Protein AF-A0A8K0MYP4-F1 (afdb_monomer_lite)

Sequence (170 aa):
MDDVKKQYRKLSLLVHPDKCKHPQAKEAFAEEVRMKRTKQLKKDSASKIKAQVDEGKYEQRYEKSEEFQQQLKMKVHEILTQQEWRRRKMQMRISEEEGRLKKEEEETKEMWKRKREHEEQWEETRDQRVSSWRDFMKTGKKGKKGEIRPPKLKTEDPNRSYVQRPVKRG

InterPro domains:
  IPR001623 DnaJ domain [PF00226] (2-31)
  IPR001623 DnaJ domain [cd06257] (2-31)
  IPR036869 Chaperone J-domain superfamily [G3DSA:1.10.287.110] (1-45)
  IPR036869 Chaperone J-domain superfamily [SSF46565] (2-30)

Radius of gyration: 39.92 Å; chains: 1; bounding box: 86×54×97 Å

Structure (mmCIF, N/CA/C/O backbone):
data_AF-A0A8K0MYP4-F1
#
_entry.id   AF-A0A8K0MYP4-F1
#
loop_
_atom_site.grou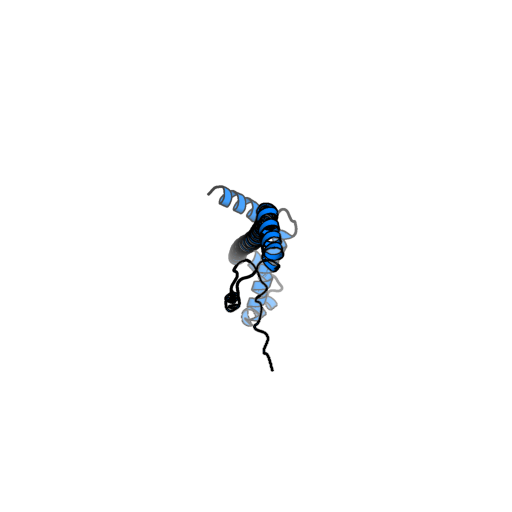p_PDB
_atom_site.id
_atom_site.type_symbol
_atom_site.label_atom_id
_atom_site.label_alt_id
_atom_site.label_comp_id
_atom_site.label_asym_id
_atom_site.label_entity_id
_atom_site.label_seq_id
_atom_site.pdbx_PDB_ins_code
_atom_site.Cartn_x
_atom_site.Cartn_y
_atom_site.Cartn_z
_atom_site.occupancy
_atom_site.B_iso_or_equiv
_atom_site.auth_seq_id
_atom_site.auth_comp_id
_atom_site.auth_asym_id
_atom_site.auth_atom_id
_atom_site.pdbx_PDB_model_num
ATOM 1 N N . MET A 1 1 ? 1.742 19.119 5.183 1.00 55.47 1 MET A N 1
ATOM 2 C CA . MET A 1 1 ? 0.890 18.866 6.374 1.00 55.47 1 MET A CA 1
ATOM 3 C C . MET A 1 1 ? -0.591 18.725 6.019 1.00 55.47 1 MET A C 1
ATOM 5 O O . MET A 1 1 ? -1.255 17.875 6.606 1.00 55.47 1 MET A O 1
ATOM 9 N N . ASP A 1 2 ? -1.122 19.494 5.063 1.00 78.88 2 ASP A N 1
ATOM 10 C CA . ASP A 1 2 ? -2.556 19.439 4.730 1.00 78.88 2 ASP A CA 1
ATOM 11 C C . ASP A 1 2 ? -3.006 18.156 4.027 1.00 78.88 2 ASP A C 1
ATOM 13 O O . ASP A 1 2 ? -4.102 17.671 4.305 1.00 78.88 2 ASP A O 1
ATOM 17 N N . ASP A 1 3 ? -2.157 17.530 3.212 1.00 78.75 3 ASP A N 1
ATOM 18 C CA . ASP A 1 3 ? -2.504 16.252 2.572 1.00 78.75 3 ASP A CA 1
ATOM 19 C C . ASP A 1 3 ? -2.640 15.109 3.579 1.00 78.75 3 ASP A C 1
ATOM 21 O O . ASP A 1 3 ? -3.547 14.285 3.465 1.00 78.75 3 ASP A O 1
ATOM 25 N N . VAL A 1 4 ? -1.815 15.115 4.631 1.00 76.88 4 VAL A N 1
ATOM 26 C CA . VAL A 1 4 ? -1.921 14.165 5.749 1.00 76.88 4 VAL A CA 1
ATOM 27 C C . VAL A 1 4 ? -3.258 14.351 6.469 1.00 76.88 4 VAL A C 1
ATOM 29 O O . VAL A 1 4 ? -3.964 13.378 6.731 1.00 76.88 4 VAL A O 1
ATOM 32 N N . LYS A 1 5 ? -3.666 15.602 6.723 1.00 79.56 5 LYS A N 1
ATOM 33 C CA . LYS A 1 5 ? -4.968 15.910 7.337 1.00 79.56 5 LYS A CA 1
ATOM 34 C C . LYS A 1 5 ? -6.139 15.501 6.435 1.00 79.56 5 LYS A C 1
ATOM 36 O O . LYS A 1 5 ? -7.120 14.953 6.937 1.00 79.56 5 LYS A O 1
ATOM 41 N N . LYS A 1 6 ? -6.057 15.730 5.118 1.00 85.44 6 LYS A N 1
ATOM 42 C CA . LYS A 1 6 ? -7.083 15.312 4.142 1.00 85.44 6 LYS A CA 1
ATOM 43 C C . LYS A 1 6 ? -7.212 13.790 4.072 1.00 85.44 6 LYS A C 1
ATOM 45 O O . LYS A 1 6 ? -8.329 13.275 4.118 1.00 85.44 6 LYS A O 1
ATOM 50 N N . GLN A 1 7 ? -6.093 13.066 4.013 1.00 76.81 7 GLN A N 1
ATOM 51 C CA . GLN A 1 7 ? -6.088 11.601 4.007 1.00 76.81 7 GLN A CA 1
ATOM 52 C C . GLN A 1 7 ? -6.637 11.031 5.316 1.00 76.81 7 GLN A C 1
ATOM 54 O O . GLN A 1 7 ? -7.516 10.173 5.279 1.00 76.81 7 GLN A O 1
ATOM 59 N N . TYR A 1 8 ? -6.219 11.575 6.462 1.00 79.38 8 TYR A N 1
ATOM 60 C CA . TYR A 1 8 ? -6.770 11.203 7.765 1.00 79.38 8 TYR A CA 1
ATOM 61 C C . TYR A 1 8 ? -8.287 11.431 7.837 1.00 79.38 8 TYR A C 1
ATOM 63 O O . TYR A 1 8 ? -9.028 10.559 8.293 1.00 79.38 8 TYR A O 1
ATOM 71 N N . ARG A 1 9 ? -8.791 12.568 7.331 1.00 82.50 9 ARG A N 1
ATOM 72 C CA . ARG A 1 9 ? -10.240 12.817 7.236 1.00 82.50 9 ARG A CA 1
ATOM 73 C C . ARG A 1 9 ? -10.934 11.770 6.365 1.00 82.50 9 ARG A C 1
ATOM 75 O O . ARG A 1 9 ? -11.913 11.187 6.810 1.00 82.50 9 ARG A O 1
ATOM 82 N N . LYS A 1 10 ? -10.413 11.478 5.171 1.00 82.12 10 LYS A N 1
ATOM 83 C CA . LYS A 1 10 ? -11.005 10.482 4.264 1.00 82.12 10 LYS A CA 1
ATOM 84 C C . LYS A 1 10 ? -11.049 9.085 4.890 1.00 82.12 10 LYS A C 1
ATOM 86 O O . LYS A 1 10 ? -12.073 8.418 4.809 1.00 82.12 10 LYS A O 1
ATOM 91 N N . LEU A 1 11 ? -9.965 8.658 5.535 1.00 74.19 11 LEU A N 1
ATOM 92 C CA . LEU A 1 11 ? -9.887 7.344 6.173 1.00 74.19 11 LEU A CA 1
ATOM 93 C C . LEU A 1 11 ? -10.751 7.265 7.426 1.00 74.19 11 LEU A C 1
ATOM 95 O O . LEU A 1 11 ? -11.488 6.302 7.590 1.00 74.19 11 LEU A O 1
ATOM 99 N N . SER A 1 12 ? -10.733 8.287 8.282 1.00 77.88 12 SER A N 1
ATOM 100 C CA . SER A 1 12 ? -11.594 8.308 9.469 1.00 77.88 12 SER A CA 1
ATOM 101 C C . SER A 1 12 ? -13.082 8.245 9.111 1.00 77.88 12 SER A C 1
ATOM 103 O O . SER A 1 12 ? -13.840 7.627 9.843 1.00 77.88 12 SER A O 1
ATOM 105 N N . LEU A 1 13 ? -13.510 8.777 7.962 1.00 80.31 13 LEU A N 1
ATOM 106 C CA . LEU A 1 13 ? -14.878 8.573 7.468 1.00 80.31 13 LEU A CA 1
ATOM 107 C C . LEU A 1 13 ? -15.186 7.119 7.081 1.00 80.31 13 LEU A C 1
ATOM 109 O O . LEU A 1 13 ? -16.349 6.753 7.051 1.00 80.31 13 LEU A O 1
ATOM 113 N N . LEU A 1 14 ? -14.190 6.294 6.761 1.00 72.56 14 LEU A N 1
ATOM 114 C CA . LEU A 1 14 ? -14.395 4.904 6.334 1.00 72.56 14 LEU A CA 1
ATOM 115 C C . LEU A 1 14 ? -14.289 3.903 7.489 1.00 72.56 14 LEU A C 1
ATOM 117 O O . LEU A 1 14 ? -14.981 2.891 7.476 1.00 72.56 14 LEU A O 1
ATOM 121 N N . VAL A 1 15 ? -13.442 4.175 8.484 1.00 69.25 15 VAL A N 1
ATOM 122 C CA . VAL A 1 15 ? -13.157 3.233 9.585 1.00 69.25 15 VAL A CA 1
ATOM 123 C C . VAL A 1 15 ? -13.520 3.748 10.976 1.00 69.25 15 VAL A C 1
ATOM 125 O O . VAL A 1 15 ? -13.332 3.033 11.951 1.00 69.25 15 VAL A O 1
ATOM 128 N N . HIS A 1 16 ? -14.056 4.962 11.122 1.00 76.69 16 HIS A N 1
ATOM 129 C CA . HIS A 1 16 ? -14.602 5.370 12.416 1.00 76.69 16 HIS A CA 1
ATOM 130 C C . HIS A 1 16 ? -16.039 4.844 12.568 1.00 76.69 16 HIS A C 1
ATOM 132 O O . HIS A 1 16 ? -16.866 5.131 11.699 1.00 76.69 16 HIS A O 1
ATOM 138 N N . PRO A 1 17 ? -16.383 4.161 13.675 1.00 74.50 17 PRO A N 1
ATOM 139 C CA . PRO A 1 17 ? -17.693 3.529 13.863 1.00 74.50 17 PRO A CA 1
ATOM 140 C C . PRO A 1 17 ? -18.862 4.521 13.797 1.00 74.50 17 PRO A C 1
ATOM 142 O O . PRO A 1 17 ? -19.952 4.153 13.389 1.00 74.50 17 PRO A O 1
ATOM 145 N N . ASP A 1 18 ? -18.621 5.780 14.167 1.00 76.56 18 ASP A N 1
ATOM 146 C CA . ASP A 1 18 ? -19.632 6.849 14.161 1.00 76.56 18 ASP A CA 1
ATOM 147 C C . ASP A 1 18 ? -19.690 7.662 12.852 1.00 76.56 18 ASP A C 1
ATOM 149 O O . ASP A 1 18 ? -20.669 8.340 12.574 1.00 76.56 18 ASP A O 1
ATOM 153 N N . LYS A 1 19 ? -18.628 7.629 12.033 1.00 75.00 19 LYS A N 1
ATOM 154 C CA . LYS A 1 19 ? -18.540 8.444 10.802 1.00 75.00 19 LYS A CA 1
ATOM 155 C C . LYS A 1 19 ? -18.668 7.619 9.525 1.00 75.00 19 LYS A C 1
ATOM 157 O O . LYS A 1 19 ? -18.848 8.187 8.447 1.00 75.00 19 LYS A O 1
ATOM 162 N N . CYS A 1 20 ? -18.559 6.298 9.644 1.00 78.50 20 CYS A N 1
ATOM 163 C CA . CYS A 1 20 ? -18.761 5.379 8.543 1.00 78.50 20 CYS A CA 1
ATOM 164 C C . CYS A 1 20 ? -20.242 5.296 8.186 1.00 78.50 20 CYS A C 1
ATOM 166 O O . CYS A 1 20 ? -21.083 4.993 9.024 1.00 78.50 20 CYS A O 1
ATOM 168 N N . LYS A 1 21 ? -20.549 5.560 6.913 1.00 75.94 21 LYS A N 1
ATOM 169 C CA . LYS A 1 21 ? -21.918 5.528 6.375 1.00 75.94 21 LYS A CA 1
ATOM 170 C C . LYS A 1 21 ? -22.488 4.111 6.273 1.00 75.94 21 LYS A C 1
ATOM 172 O O . LYS A 1 21 ? -23.678 3.957 6.025 1.00 75.94 21 LYS A O 1
ATOM 177 N N . HIS A 1 22 ? -21.645 3.085 6.398 1.00 76.69 22 HIS A N 1
ATOM 178 C CA . HIS A 1 22 ? -22.083 1.705 6.272 1.00 76.69 22 HIS A CA 1
ATOM 179 C C . HIS A 1 22 ? -22.842 1.276 7.539 1.00 76.69 22 HIS A C 1
ATOM 181 O O . HIS A 1 22 ? -22.270 1.356 8.629 1.00 76.69 22 HIS A O 1
ATOM 187 N N . PRO A 1 23 ? -24.084 0.770 7.426 1.00 77.88 23 PRO A N 1
ATOM 188 C CA . PRO A 1 23 ? -24.933 0.477 8.585 1.00 77.88 23 PRO A CA 1
ATOM 189 C C . PRO A 1 23 ? -24.309 -0.554 9.538 1.00 77.88 23 PRO A C 1
ATOM 191 O O . PRO A 1 23 ? -24.484 -0.466 10.747 1.00 77.88 23 PRO A O 1
ATOM 194 N N . GLN A 1 24 ? -23.517 -1.492 9.009 1.00 79.69 24 GLN A N 1
ATOM 195 C CA . GLN A 1 24 ? -22.850 -2.527 9.810 1.00 79.69 24 GLN A CA 1
ATOM 196 C C . GLN A 1 24 ? -21.482 -2.108 10.368 1.00 79.69 24 GLN A C 1
ATOM 198 O O . GLN A 1 24 ? -20.867 -2.886 11.087 1.00 79.69 24 GLN A O 1
ATOM 203 N N . ALA A 1 25 ? -20.963 -0.916 10.046 1.00 76.50 25 ALA A N 1
ATOM 204 C CA . ALA A 1 25 ? -19.612 -0.541 10.472 1.00 76.50 25 ALA A CA 1
ATOM 205 C C . ALA A 1 25 ? -19.504 -0.477 11.997 1.00 76.50 25 ALA A C 1
ATOM 207 O O . ALA A 1 25 ? -18.614 -1.088 12.582 1.00 76.50 25 ALA A O 1
ATOM 208 N N . LYS A 1 26 ? -20.442 0.217 12.648 1.00 77.25 26 LYS A N 1
ATOM 209 C CA . LYS A 1 26 ? -20.476 0.343 14.108 1.00 77.25 26 LYS A CA 1
ATOM 210 C C . LYS A 1 26 ? -20.537 -1.022 14.801 1.00 77.25 26 LYS A C 1
ATOM 212 O O . LYS A 1 26 ? -19.796 -1.240 15.757 1.00 77.25 26 LYS A O 1
ATOM 217 N N . GLU A 1 27 ? -21.357 -1.929 14.273 1.00 81.75 27 GLU A N 1
ATOM 218 C CA . GLU A 1 27 ? -21.508 -3.286 14.802 1.00 81.75 27 GLU A CA 1
ATOM 219 C C . GLU A 1 27 ? -20.235 -4.116 14.607 1.00 81.75 27 GLU A C 1
ATOM 221 O O . GLU A 1 27 ? -19.768 -4.735 15.553 1.00 81.75 27 GLU A O 1
ATOM 226 N N . ALA A 1 28 ? -19.601 -4.048 13.433 1.00 81.00 28 ALA A N 1
ATOM 227 C CA . ALA A 1 28 ? -18.372 -4.788 13.146 1.00 81.00 28 ALA A CA 1
ATOM 228 C C . ALA A 1 28 ? -17.212 -4.392 14.081 1.00 81.00 28 ALA A C 1
ATOM 230 O O . ALA A 1 28 ? -16.490 -5.252 14.588 1.00 81.00 28 ALA A O 1
ATOM 231 N N . PHE A 1 29 ? -17.044 -3.093 14.366 1.00 80.62 29 PHE A N 1
ATOM 232 C CA . PHE A 1 29 ? -16.029 -2.642 15.326 1.00 80.62 29 PHE A CA 1
ATOM 233 C C . PHE A 1 29 ? -16.355 -3.081 16.760 1.00 80.62 29 PHE A C 1
ATOM 235 O O . PHE A 1 29 ? -15.446 -3.462 17.501 1.00 80.62 29 PHE A O 1
ATOM 242 N N . ALA A 1 30 ? -17.631 -3.049 17.156 1.00 81.88 30 ALA A N 1
ATOM 243 C CA . ALA A 1 30 ? -18.066 -3.531 18.464 1.00 81.88 30 ALA A CA 1
ATOM 244 C C . ALA A 1 30 ? -17.842 -5.045 18.610 1.00 81.88 30 ALA A C 1
ATOM 246 O O . ALA A 1 30 ? -17.305 -5.499 19.622 1.00 81.88 30 ALA A O 1
ATOM 247 N N . GLU A 1 31 ? -18.178 -5.820 17.581 1.00 84.12 31 GLU A N 1
ATOM 248 C CA . GLU A 1 31 ? -18.021 -7.270 17.547 1.00 84.12 31 GLU A CA 1
ATOM 249 C C . GLU A 1 31 ? -16.557 -7.694 17.670 1.00 84.12 31 GLU A C 1
ATOM 251 O O . GLU A 1 31 ? -16.246 -8.633 18.401 1.00 84.12 31 GLU A O 1
ATOM 256 N N . GLU A 1 32 ? -15.622 -6.968 17.057 1.00 83.12 32 GLU A N 1
ATOM 257 C CA . GLU A 1 32 ? -14.209 -7.306 17.203 1.00 83.12 32 GLU A CA 1
ATOM 258 C C . GLU A 1 32 ? -13.674 -7.041 18.622 1.00 83.12 32 GLU A C 1
ATOM 260 O O . GLU A 1 32 ? -12.891 -7.839 19.153 1.00 83.12 32 GLU A O 1
ATOM 265 N N . VAL A 1 33 ? -14.142 -5.978 19.287 1.00 84.69 33 VAL A N 1
ATOM 266 C CA . VAL A 1 33 ? -13.832 -5.735 20.707 1.00 84.69 33 VAL A CA 1
ATOM 267 C C . VAL A 1 33 ? -14.453 -6.828 21.589 1.00 84.69 33 VAL A C 1
ATOM 269 O O . VAL A 1 33 ? -13.762 -7.371 22.458 1.00 84.69 33 VAL A O 1
ATOM 272 N N . ARG A 1 34 ? -15.702 -7.240 21.320 1.00 82.94 34 ARG A N 1
ATOM 273 C CA . ARG A 1 34 ? -16.353 -8.381 21.998 1.00 82.94 34 ARG A CA 1
ATOM 274 C C . ARG A 1 34 ? -15.576 -9.683 21.790 1.00 82.94 34 ARG A C 1
ATOM 276 O O . ARG A 1 34 ? -15.327 -10.418 22.745 1.00 82.94 34 ARG A O 1
ATOM 283 N N . MET A 1 35 ? -15.126 -9.977 20.570 1.00 84.12 35 MET A N 1
ATOM 284 C CA . MET A 1 35 ? -14.321 -11.166 20.267 1.00 84.12 35 MET A CA 1
ATOM 285 C C . MET A 1 35 ? -12.990 -11.172 21.025 1.00 84.12 35 MET A C 1
ATOM 287 O O . MET A 1 35 ? -12.550 -12.213 21.519 1.00 84.12 35 MET A O 1
ATOM 291 N N . LYS A 1 36 ? -12.336 -10.014 21.151 1.00 84.50 36 LYS A N 1
ATOM 292 C CA . LYS A 1 36 ? -11.105 -9.888 21.940 1.00 84.50 36 LYS A CA 1
ATOM 293 C C . LYS A 1 36 ? -11.373 -10.157 23.423 1.00 84.50 36 LYS A C 1
ATOM 295 O O . LYS A 1 36 ? -10.644 -10.934 24.040 1.00 84.50 36 LYS A O 1
ATOM 300 N N . ARG A 1 37 ? -12.452 -9.594 23.972 1.00 79.81 37 ARG A N 1
ATOM 301 C CA . ARG A 1 37 ? -12.850 -9.809 25.368 1.00 79.81 37 ARG A CA 1
ATOM 302 C C . ARG A 1 37 ? -13.249 -11.247 25.655 1.00 79.81 37 ARG A C 1
ATOM 304 O O . ARG A 1 37 ? -12.763 -11.819 26.619 1.00 79.81 37 ARG A O 1
ATOM 311 N N . THR A 1 38 ? -14.061 -11.873 24.811 1.00 80.75 38 THR A N 1
ATOM 312 C CA . THR A 1 38 ? -14.437 -13.287 24.981 1.00 80.75 38 THR A CA 1
ATOM 313 C C . THR A 1 38 ? -13.213 -14.203 24.943 1.00 80.75 38 THR A C 1
ATOM 315 O O . THR A 1 38 ? -13.121 -15.129 25.746 1.00 80.75 38 THR A O 1
ATOM 318 N N . LYS A 1 39 ? -12.218 -13.927 24.086 1.00 84.31 39 LYS A N 1
ATOM 319 C CA . LYS A 1 39 ? -10.921 -14.629 24.114 1.00 84.31 39 LYS A CA 1
ATOM 320 C C . LYS A 1 39 ? -10.159 -14.408 25.424 1.00 84.31 39 LYS A C 1
ATOM 322 O O . LYS A 1 39 ? -9.511 -15.339 25.895 1.00 84.31 39 LYS A O 1
ATOM 327 N N . GLN A 1 40 ? -10.233 -13.213 26.006 1.00 79.94 40 GLN A N 1
ATOM 328 C CA . GLN A 1 40 ? -9.625 -12.899 27.300 1.00 79.94 40 GLN A CA 1
ATOM 329 C C . GLN A 1 40 ? -10.329 -13.642 28.446 1.00 79.94 40 GLN A C 1
ATOM 331 O O . GLN A 1 40 ? -9.675 -14.308 29.239 1.00 79.94 40 GLN A O 1
ATOM 336 N N . LEU A 1 41 ? -11.662 -13.610 28.474 1.00 75.62 41 LEU A N 1
ATOM 337 C CA . LEU A 1 41 ? -12.501 -14.274 29.474 1.00 75.62 41 LEU A CA 1
ATOM 338 C C . LEU A 1 41 ? -12.399 -15.803 29.404 1.00 75.62 41 LEU A C 1
ATOM 340 O O . LEU A 1 41 ? -12.470 -16.469 30.428 1.00 75.62 41 LEU A O 1
ATOM 344 N N . LYS A 1 42 ? -12.159 -16.384 28.220 1.00 72.88 42 LYS A N 1
ATOM 345 C CA . LYS A 1 42 ? -11.857 -17.823 28.089 1.00 72.88 42 LYS A CA 1
ATOM 346 C C . LYS A 1 42 ? -10.596 -18.244 28.851 1.00 72.88 42 LYS A C 1
ATOM 348 O O . LYS A 1 42 ? -10.470 -19.423 29.161 1.00 72.88 42 LYS A O 1
ATOM 353 N N . LYS A 1 43 ? -9.674 -17.314 29.124 1.00 72.75 43 LYS A N 1
ATOM 354 C CA . LYS A 1 43 ? -8.444 -17.578 29.884 1.00 72.75 43 LYS A CA 1
ATOM 355 C C . LYS A 1 43 ? -8.619 -17.395 31.392 1.00 72.75 43 LYS A C 1
ATOM 357 O O . LYS A 1 43 ? -7.771 -17.871 32.135 1.00 72.75 43 LYS A O 1
ATOM 362 N N . ASP A 1 44 ? -9.688 -16.731 31.834 1.00 77.19 44 ASP A N 1
ATOM 363 C CA . ASP A 1 44 ? -9.948 -16.447 33.244 1.00 77.19 44 ASP A CA 1
ATOM 364 C C . ASP A 1 44 ? -11.250 -17.111 33.719 1.00 77.19 44 ASP A C 1
ATOM 366 O O . ASP A 1 44 ? -12.365 -16.664 33.431 1.00 77.19 44 ASP A O 1
ATOM 370 N N . SER A 1 45 ? -11.094 -18.194 34.480 1.00 74.50 45 SER A N 1
ATOM 371 C CA . SER A 1 45 ? -12.196 -18.992 35.021 1.00 74.50 45 SER A CA 1
ATOM 372 C C . SER A 1 45 ? -13.121 -18.184 35.938 1.00 74.50 45 SER A C 1
ATOM 374 O O . SER A 1 45 ? -14.331 -18.408 35.920 1.00 74.50 45 SER A O 1
ATOM 376 N N . ALA A 1 46 ? -12.593 -17.219 36.701 1.00 72.62 46 ALA A N 1
ATOM 377 C CA . ALA A 1 46 ? -13.386 -16.421 37.638 1.00 72.62 46 ALA A CA 1
ATOM 378 C C . ALA A 1 46 ? -14.323 -15.456 36.901 1.00 72.62 46 ALA A C 1
ATOM 380 O O . ALA A 1 46 ? -15.517 -15.372 37.202 1.00 72.62 46 ALA A O 1
ATOM 381 N N . SER A 1 47 ? -13.808 -14.777 35.876 1.00 70.38 47 SER A N 1
ATOM 382 C CA . SER A 1 47 ? -14.619 -13.882 35.052 1.00 70.38 47 SER A CA 1
ATOM 383 C C . SER A 1 47 ? -15.638 -14.638 34.191 1.00 70.38 47 SER A C 1
ATOM 385 O O . SER A 1 47 ? -16.735 -14.129 33.957 1.00 70.38 47 SER A O 1
ATOM 387 N N . LYS A 1 48 ? -15.338 -15.880 33.785 1.00 69.81 48 LYS A N 1
ATOM 388 C CA . LYS A 1 48 ? -16.298 -16.761 33.099 1.00 69.81 48 LYS A CA 1
ATOM 389 C C . LYS A 1 48 ? -17.489 -17.136 33.990 1.00 69.81 48 LYS A C 1
ATOM 391 O O . LYS A 1 48 ? -18.628 -17.063 33.533 1.00 69.81 48 LYS A O 1
ATOM 396 N N . ILE A 1 49 ? -17.240 -17.479 35.256 1.00 70.50 49 ILE A N 1
ATOM 397 C CA . ILE A 1 49 ? -18.301 -17.775 36.234 1.00 70.50 49 ILE A CA 1
ATOM 398 C C . ILE A 1 49 ? -19.157 -16.527 36.478 1.00 70.50 49 ILE A C 1
ATOM 400 O O . ILE A 1 49 ? -20.381 -16.603 36.437 1.00 70.50 49 ILE A O 1
ATOM 404 N N . LYS A 1 50 ? -18.530 -15.356 36.639 1.00 69.25 50 LYS A N 1
ATOM 405 C CA . LYS A 1 50 ? -19.242 -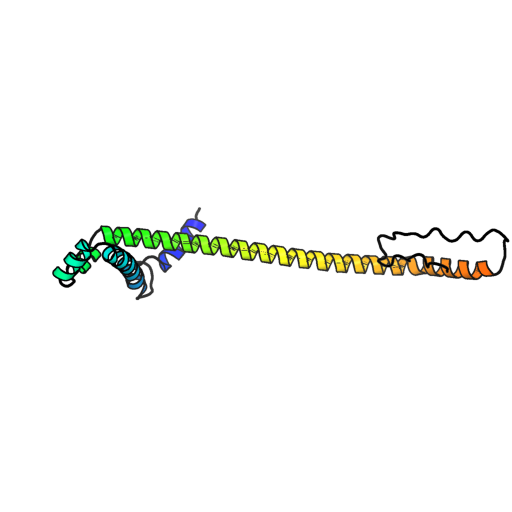14.084 36.843 1.00 69.25 50 LYS A CA 1
ATOM 406 C C . LYS A 1 50 ? -20.147 -13.723 35.659 1.00 69.25 50 LYS A C 1
ATOM 408 O O . LYS A 1 50 ? -21.270 -13.281 35.866 1.00 69.25 50 LYS A O 1
ATOM 413 N N . ALA A 1 51 ? -19.690 -13.974 34.432 1.00 70.00 51 ALA A N 1
ATOM 414 C CA . ALA A 1 51 ? -20.489 -13.773 33.226 1.00 70.00 51 ALA A CA 1
ATOM 415 C C . ALA A 1 51 ? -21.668 -14.763 33.109 1.00 70.00 51 ALA A C 1
ATOM 417 O O . ALA A 1 51 ? -22.733 -14.369 32.638 1.00 70.00 51 ALA A O 1
ATOM 418 N N . GLN A 1 52 ? -21.504 -16.019 33.553 1.00 70.62 52 GLN A N 1
ATOM 419 C CA . GLN A 1 52 ? -22.590 -17.012 33.593 1.00 70.62 52 GLN A CA 1
ATOM 420 C C . GLN A 1 52 ? -23.664 -16.678 34.633 1.00 70.62 52 GLN A C 1
ATOM 422 O O . GLN A 1 52 ? -24.838 -16.918 34.379 1.00 70.62 52 GLN A O 1
ATOM 427 N N . VAL A 1 53 ? -23.270 -16.130 35.785 1.00 71.19 53 VAL A N 1
ATOM 428 C CA . VAL A 1 53 ? -24.192 -15.798 36.886 1.00 71.19 53 VAL A CA 1
ATOM 429 C C . VAL A 1 53 ? -25.068 -14.584 36.562 1.00 71.19 53 VAL A C 1
ATOM 431 O O . VAL A 1 53 ? -26.204 -14.513 37.010 1.00 71.19 53 VAL A O 1
ATOM 434 N N . ASP A 1 54 ? -24.568 -13.635 35.772 1.00 69.62 54 ASP A N 1
ATOM 435 C CA . ASP A 1 54 ? -25.257 -12.361 35.518 1.00 69.62 54 ASP A CA 1
ATOM 436 C C . ASP A 1 54 ? -26.203 -12.390 34.291 1.00 69.62 54 ASP A C 1
ATOM 438 O O . ASP A 1 54 ? -26.627 -11.331 33.824 1.00 69.62 54 ASP A O 1
ATOM 442 N N . GLU A 1 55 ? -26.501 -13.570 33.724 1.00 65.31 55 GLU A N 1
ATOM 443 C CA . GLU A 1 55 ? -27.452 -13.794 32.609 1.00 65.31 55 GLU A CA 1
ATOM 444 C C . GLU A 1 55 ? -27.361 -12.754 31.462 1.00 65.31 55 GLU A C 1
ATOM 446 O O . GLU A 1 55 ? -28.359 -12.242 30.956 1.00 65.31 55 GLU A O 1
ATOM 451 N N . GLY A 1 56 ? -26.144 -12.374 31.057 1.00 65.94 56 GLY A N 1
ATOM 452 C CA . GLY A 1 56 ? -25.919 -11.410 29.967 1.00 65.94 56 GLY A CA 1
ATOM 453 C C . GLY A 1 56 ? -26.004 -9.923 30.352 1.00 65.94 56 GLY A C 1
ATOM 454 O O . GLY A 1 56 ? -25.607 -9.066 29.557 1.00 65.94 56 GLY A O 1
ATOM 455 N N . LYS A 1 57 ? -26.404 -9.580 31.586 1.00 70.38 57 LYS A N 1
ATOM 456 C CA . LYS A 1 57 ? -26.349 -8.196 32.107 1.00 70.38 57 LYS A CA 1
ATOM 457 C C . LYS A 1 57 ? -24.909 -7.698 32.254 1.00 70.38 57 LYS A C 1
ATOM 459 O O . LYS A 1 57 ? -24.651 -6.508 32.069 1.00 70.38 57 LYS A O 1
ATOM 464 N N . TYR A 1 58 ? -23.971 -8.603 32.533 1.00 71.25 58 TYR A N 1
ATOM 465 C CA . TYR A 1 58 ? -22.541 -8.300 32.641 1.00 71.25 58 TYR A CA 1
ATOM 466 C C . TYR A 1 58 ? -21.953 -7.740 31.335 1.00 71.25 58 TYR A C 1
ATOM 468 O O . TYR A 1 58 ? -21.159 -6.796 31.357 1.00 71.25 58 TYR A O 1
ATOM 476 N N . GLU A 1 59 ? -22.382 -8.267 30.186 1.00 72.50 59 GLU A N 1
ATOM 477 C CA . GLU A 1 59 ? -21.887 -7.834 28.876 1.00 72.50 59 GLU A CA 1
ATOM 478 C C . GLU A 1 59 ? -22.468 -6.468 28.485 1.00 72.50 59 GLU A C 1
ATOM 480 O O . GLU A 1 59 ? -21.726 -5.567 28.100 1.00 72.50 59 GLU A O 1
ATOM 485 N N . GLN A 1 60 ? -23.770 -6.252 28.713 1.00 77.31 60 GLN A N 1
ATOM 486 C CA . GLN A 1 60 ? -24.410 -4.952 28.468 1.00 77.31 60 GLN A CA 1
ATOM 487 C C . GLN A 1 60 ? -23.824 -3.825 29.333 1.00 77.31 60 GLN A C 1
ATOM 489 O O . GLN A 1 60 ? -23.714 -2.684 28.879 1.00 77.31 60 GLN A O 1
ATOM 494 N N . ARG A 1 61 ? -23.441 -4.121 30.585 1.00 80.69 61 ARG A N 1
ATOM 495 C CA . ARG A 1 61 ? -22.754 -3.153 31.459 1.00 80.69 61 ARG A CA 1
ATOM 496 C C . ARG A 1 61 ? -21.373 -2.794 30.924 1.00 80.69 61 ARG A C 1
ATOM 498 O O . ARG A 1 61 ? -20.979 -1.634 30.998 1.00 80.69 61 ARG A O 1
ATOM 505 N N . TYR A 1 62 ? -20.658 -3.763 30.365 1.00 80.19 62 TYR A N 1
ATOM 506 C CA . TYR A 1 62 ? -19.346 -3.518 29.784 1.00 80.19 62 TYR A CA 1
ATOM 507 C C . TYR A 1 62 ? -19.411 -2.697 28.501 1.00 80.19 62 TYR A C 1
ATOM 509 O O . TYR A 1 62 ? -18.626 -1.772 28.352 1.00 80.19 62 TYR A O 1
ATOM 517 N N . GLU A 1 63 ? -20.367 -2.947 27.609 1.00 80.31 63 GLU A N 1
ATOM 518 C CA . GLU A 1 63 ? -20.516 -2.140 26.387 1.00 80.31 63 GLU A CA 1
ATOM 519 C 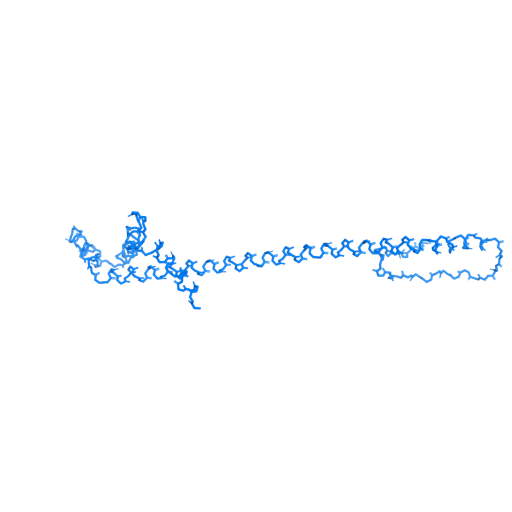C . GLU A 1 63 ? -20.780 -0.655 26.676 1.00 80.31 63 GLU A C 1
ATOM 521 O O . GLU A 1 63 ? -20.381 0.222 25.910 1.00 80.31 63 GLU A O 1
ATOM 526 N N . LYS A 1 64 ? -21.423 -0.364 27.812 1.00 84.12 64 LYS A N 1
ATOM 527 C CA . LYS A 1 64 ? -21.649 1.003 28.299 1.00 84.12 64 LYS A CA 1
ATOM 528 C C . LYS A 1 64 ? -20.469 1.564 29.098 1.00 84.12 64 LYS A C 1
ATOM 530 O O . LYS A 1 64 ? -20.464 2.756 29.391 1.00 84.12 64 LYS A O 1
ATOM 535 N N . SER A 1 65 ? -19.498 0.730 29.467 1.00 88.56 65 SER A N 1
ATOM 536 C CA . SER A 1 65 ? -18.334 1.145 30.249 1.00 88.56 65 SER A CA 1
ATOM 537 C C . SER A 1 65 ? -17.378 2.010 29.426 1.00 88.56 65 SER A C 1
ATOM 539 O O . SER A 1 65 ? -17.243 1.849 28.209 1.00 88.56 65 SER A O 1
ATOM 541 N N . GLU A 1 66 ? -16.655 2.901 30.105 1.00 88.56 66 GLU A N 1
ATOM 542 C CA . GLU A 1 66 ? -15.592 3.678 29.463 1.00 88.56 66 GLU A CA 1
ATOM 543 C C . GLU A 1 66 ? -14.473 2.788 28.916 1.00 88.56 66 GLU A C 1
ATOM 545 O O . GLU A 1 66 ? -13.883 3.106 27.885 1.00 88.56 66 GLU A O 1
ATOM 550 N N . GLU A 1 67 ? -14.213 1.646 29.555 1.00 86.00 67 GLU A N 1
ATOM 551 C CA . GLU A 1 67 ? -13.185 0.701 29.124 1.00 86.00 67 GLU A CA 1
ATOM 552 C C . GLU A 1 67 ? -13.471 0.170 27.712 1.00 86.00 67 GLU A C 1
ATOM 554 O O . GLU A 1 67 ? -12.582 0.150 26.856 1.00 86.00 67 GLU A O 1
ATOM 559 N N . PHE A 1 68 ? -14.726 -0.186 27.427 1.00 87.06 68 PHE A N 1
ATOM 560 C CA . PHE A 1 68 ? -15.136 -0.613 26.090 1.00 87.06 68 PHE A CA 1
ATOM 561 C C . PHE A 1 68 ? -14.953 0.503 25.059 1.00 87.06 68 PHE A C 1
ATOM 563 O O . PHE A 1 68 ? -14.393 0.271 23.986 1.00 87.06 68 PHE A O 1
ATOM 570 N N . GLN A 1 69 ? -15.351 1.734 25.391 1.00 85.25 69 GLN A N 1
ATOM 571 C CA . GLN A 1 69 ? -15.172 2.879 24.495 1.00 85.25 69 GLN A CA 1
ATOM 572 C C . GLN A 1 69 ? -13.690 3.180 24.225 1.00 85.25 69 GLN A C 1
ATOM 574 O O . GLN A 1 69 ? -13.324 3.528 23.099 1.00 85.25 69 GLN A O 1
ATOM 579 N N . GLN A 1 70 ? -12.823 3.036 25.230 1.00 87.81 70 GLN A N 1
ATOM 580 C CA . GLN A 1 70 ? -11.377 3.196 25.076 1.00 87.81 70 GLN A CA 1
ATOM 581 C C . GLN A 1 70 ? -10.785 2.093 24.189 1.00 87.81 70 GLN A C 1
ATOM 583 O O . GLN A 1 70 ? -10.055 2.405 23.247 1.00 87.81 70 GLN A O 1
ATOM 588 N N . GLN A 1 71 ? -11.142 0.823 24.416 1.00 86.62 71 GLN A N 1
ATOM 589 C CA . GLN A 1 71 ? -10.713 -0.293 23.559 1.00 86.62 71 GLN A CA 1
ATOM 590 C C . GLN A 1 71 ? -11.180 -0.100 22.112 1.00 86.62 71 GLN A C 1
ATOM 592 O O . GLN A 1 71 ? -10.408 -0.336 21.182 1.00 86.62 71 GLN A O 1
ATOM 597 N N . LEU A 1 72 ? -12.405 0.393 21.914 1.00 85.12 72 LEU A N 1
ATOM 598 C CA . LEU A 1 72 ? -12.948 0.706 20.596 1.00 85.12 72 LEU A CA 1
ATOM 599 C C . LEU A 1 72 ? -12.128 1.801 19.896 1.00 85.12 72 LEU A C 1
ATOM 601 O O . LEU A 1 72 ? -11.707 1.618 18.755 1.00 85.12 72 LEU A O 1
ATOM 605 N N . LYS A 1 73 ? -11.827 2.912 20.586 1.00 86.69 73 LYS A N 1
ATOM 606 C CA . LYS A 1 73 ? -10.976 3.996 20.053 1.00 86.69 73 LYS A CA 1
ATOM 607 C C . LYS A 1 73 ? -9.577 3.497 19.687 1.00 86.69 73 LYS A C 1
ATOM 609 O O . LYS A 1 73 ? -9.083 3.802 18.601 1.00 86.69 73 LYS A O 1
ATOM 614 N N . MET A 1 74 ? -8.960 2.702 20.562 1.00 86.88 74 MET A N 1
ATOM 615 C CA . MET A 1 74 ? -7.641 2.111 20.322 1.00 86.88 74 MET A CA 1
ATOM 616 C C . MET A 1 74 ? -7.650 1.182 19.109 1.00 86.88 74 MET A C 1
ATOM 618 O O . MET A 1 74 ? -6.757 1.260 18.269 1.00 86.88 74 MET A O 1
ATOM 622 N N . LYS A 1 75 ? -8.686 0.351 18.968 1.00 84.88 75 LYS A N 1
ATOM 623 C CA . LYS A 1 75 ? -8.823 -0.572 17.839 1.00 84.88 75 LYS A CA 1
ATOM 624 C C . LYS A 1 75 ? -9.016 0.160 16.512 1.00 84.88 75 LYS A C 1
ATOM 626 O O . LYS A 1 75 ? -8.397 -0.201 15.514 1.00 84.88 75 LYS A O 1
ATOM 631 N N . VAL A 1 76 ? -9.812 1.228 16.501 1.00 84.69 76 VAL A N 1
ATOM 632 C CA . VAL A 1 76 ? -9.966 2.100 15.324 1.00 84.69 76 VAL A CA 1
ATOM 633 C C . VAL A 1 76 ? -8.625 2.732 14.939 1.00 84.69 76 VAL A C 1
ATOM 635 O O . VAL A 1 76 ? -8.260 2.735 13.762 1.00 84.69 76 VAL A O 1
ATOM 638 N N . HIS A 1 77 ? -7.861 3.229 15.917 1.00 83.75 77 HIS A N 1
ATOM 639 C CA . HIS A 1 77 ? -6.529 3.789 15.678 1.00 83.75 77 HIS A CA 1
ATOM 640 C C . HIS A 1 77 ? -5.535 2.747 15.135 1.00 83.75 77 HIS A C 1
ATOM 642 O O . HIS A 1 77 ? -4.785 3.033 14.197 1.00 83.75 77 HIS A O 1
ATOM 648 N N . GLU A 1 78 ? -5.554 1.531 15.680 1.00 86.62 78 GLU A N 1
ATOM 649 C CA . GLU A 1 78 ? -4.738 0.408 15.213 1.00 86.62 78 GLU A CA 1
ATOM 650 C C . GLU A 1 78 ? -5.047 0.076 13.747 1.00 86.62 78 GLU A C 1
ATOM 652 O O . GLU A 1 78 ? -4.136 0.005 12.923 1.00 86.62 78 GLU A O 1
ATOM 657 N N . ILE A 1 79 ? -6.331 -0.061 13.402 1.00 83.75 79 ILE A N 1
ATOM 658 C CA . ILE A 1 79 ? -6.772 -0.381 12.039 1.00 83.75 79 ILE A CA 1
ATOM 659 C C . ILE A 1 79 ? -6.364 0.722 11.060 1.00 83.75 79 ILE A C 1
ATOM 661 O O . ILE A 1 79 ? -5.855 0.421 9.981 1.00 83.75 79 ILE A O 1
ATOM 665 N N . LEU A 1 80 ? -6.525 1.993 11.438 1.00 80.81 80 LEU A N 1
ATOM 666 C CA . LEU A 1 80 ? -6.075 3.131 10.631 1.00 80.81 80 LEU A CA 1
ATOM 667 C C . LEU A 1 80 ? -4.572 3.071 10.347 1.00 80.81 80 LEU A C 1
ATOM 669 O O . LEU A 1 80 ? -4.147 3.218 9.201 1.00 80.81 80 LEU A O 1
ATOM 673 N N . THR A 1 81 ? -3.775 2.817 11.383 1.00 85.19 81 THR A N 1
ATOM 674 C CA . THR A 1 81 ? -2.316 2.731 11.270 1.00 85.19 81 THR A CA 1
ATOM 675 C C . THR A 1 81 ? -1.893 1.546 10.402 1.00 85.19 81 THR A C 1
ATOM 677 O O . THR A 1 81 ? -1.043 1.693 9.523 1.00 85.19 81 THR A O 1
ATOM 680 N N . GLN A 1 82 ? -2.518 0.379 10.587 1.00 83.88 82 GLN A N 1
ATOM 681 C CA . GLN A 1 82 ? -2.240 -0.813 9.785 1.00 83.88 82 GLN A CA 1
ATOM 682 C C . GLN A 1 82 ? -2.609 -0.623 8.311 1.00 83.88 82 GLN A C 1
ATOM 684 O O . GLN A 1 82 ? -1.840 -1.025 7.437 1.00 83.88 82 GLN A O 1
ATOM 689 N N . GLN A 1 83 ? -3.757 -0.006 8.020 1.00 80.81 83 GLN A N 1
A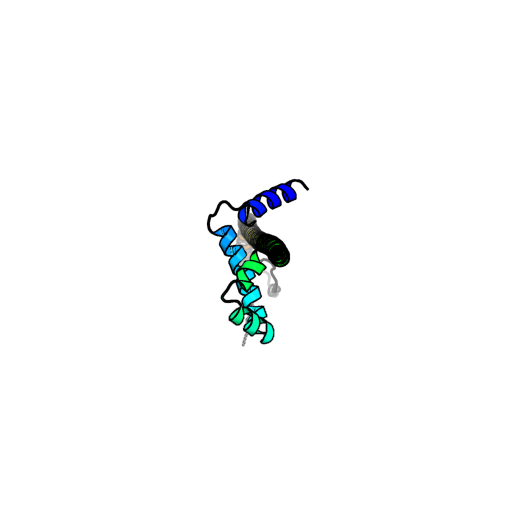TOM 690 C CA . GLN A 1 83 ? -4.181 0.283 6.648 1.00 80.81 83 GLN A CA 1
ATOM 691 C C . GLN A 1 83 ? -3.206 1.236 5.951 1.00 80.81 83 GLN A C 1
ATOM 693 O O . GLN A 1 83 ? -2.774 0.964 4.831 1.00 80.81 83 GLN A O 1
ATOM 698 N N . GLU A 1 84 ? -2.788 2.309 6.627 1.00 84.50 84 GLU A N 1
ATOM 699 C CA . GLU A 1 84 ? -1.802 3.244 6.075 1.00 84.50 84 GLU A CA 1
ATOM 700 C C . GLU A 1 84 ? -0.436 2.587 5.860 1.00 84.50 84 GLU A C 1
ATOM 702 O O . GLU A 1 84 ? 0.188 2.780 4.815 1.00 84.50 84 GLU A O 1
ATOM 707 N N . TRP A 1 85 ? 0.014 1.745 6.793 1.00 84.62 85 TRP A N 1
ATOM 708 C CA . TRP A 1 85 ? 1.250 0.985 6.618 1.00 84.62 85 TRP A CA 1
ATOM 709 C C . TRP A 1 85 ? 1.180 0.039 5.411 1.00 84.62 85 TRP A C 1
ATOM 711 O O . TRP A 1 85 ? 2.100 0.018 4.590 1.00 84.62 85 TRP A O 1
ATOM 721 N N . ARG A 1 86 ? 0.073 -0.700 5.249 1.00 86.50 86 ARG A N 1
ATOM 722 C CA . ARG A 1 86 ? -0.148 -1.588 4.093 1.00 86.50 86 ARG A CA 1
ATOM 723 C C . ARG A 1 86 ? -0.158 -0.814 2.783 1.00 86.50 86 ARG A C 1
ATOM 725 O O . ARG A 1 86 ? 0.497 -1.234 1.834 1.00 86.50 86 ARG A O 1
ATOM 732 N N . ARG A 1 87 ? -0.850 0.326 2.742 1.00 87.75 87 ARG A N 1
ATOM 733 C CA . ARG A 1 87 ? -0.898 1.203 1.571 1.00 87.75 87 ARG A CA 1
ATOM 734 C C . ARG A 1 87 ? 0.496 1.688 1.182 1.00 87.75 87 ARG A C 1
ATOM 736 O O . ARG A 1 87 ? 0.871 1.538 0.025 1.00 87.75 87 ARG A O 1
ATOM 743 N N . ARG A 1 88 ? 1.283 2.200 2.136 1.00 85.44 88 ARG A N 1
ATOM 744 C CA . ARG A 1 88 ? 2.664 2.646 1.879 1.00 85.44 88 ARG A CA 1
ATOM 745 C C . ARG A 1 88 ? 3.543 1.509 1.377 1.00 85.44 88 ARG A C 1
ATOM 747 O O . ARG A 1 88 ? 4.260 1.679 0.400 1.00 85.44 88 ARG A O 1
ATOM 754 N N . LYS A 1 89 ? 3.452 0.335 2.002 1.00 91.81 89 LYS A N 1
ATOM 755 C CA . LYS A 1 89 ? 4.211 -0.848 1.581 1.00 91.81 89 LYS A CA 1
ATOM 756 C C . LYS A 1 89 ? 3.835 -1.300 0.168 1.00 91.81 89 LYS A C 1
ATOM 758 O O . LYS A 1 89 ? 4.717 -1.664 -0.601 1.00 91.81 89 LYS A O 1
ATOM 763 N N . MET A 1 90 ? 2.548 -1.265 -0.176 1.00 89.69 90 MET A N 1
ATOM 764 C CA . MET A 1 90 ? 2.078 -1.576 -1.526 1.00 89.69 90 MET A CA 1
ATOM 765 C C . MET A 1 90 ? 2.574 -0.542 -2.543 1.00 89.69 90 MET A C 1
ATOM 767 O O . MET A 1 90 ? 3.076 -0.9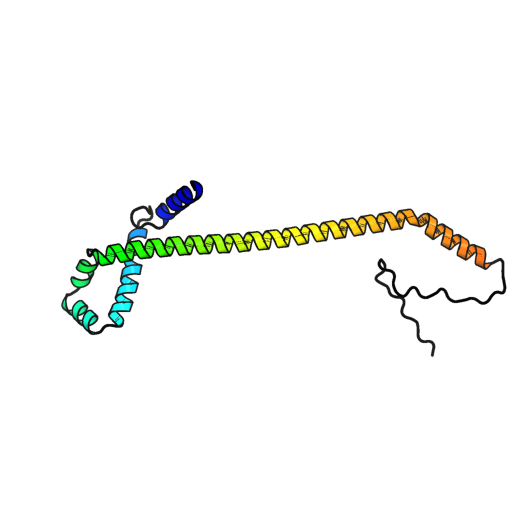24 -3.590 1.00 89.69 90 MET A O 1
ATOM 771 N N . GLN A 1 91 ? 2.498 0.753 -2.219 1.00 90.75 91 GLN A N 1
ATOM 772 C CA . GLN A 1 91 ? 3.007 1.817 -3.090 1.00 90.75 91 GLN A CA 1
ATOM 773 C C . GLN A 1 91 ? 4.510 1.686 -3.355 1.00 90.75 91 GLN A C 1
ATOM 775 O O . GLN A 1 91 ? 4.932 1.853 -4.493 1.00 90.75 91 GLN A O 1
ATOM 780 N N . MET A 1 92 ? 5.302 1.341 -2.335 1.00 88.50 92 MET A N 1
ATOM 781 C CA . MET A 1 92 ? 6.735 1.077 -2.507 1.00 88.50 92 MET A CA 1
ATOM 782 C C . MET A 1 92 ? 6.985 -0.067 -3.494 1.00 88.50 92 MET A C 1
ATOM 784 O O . MET A 1 92 ? 7.772 0.096 -4.416 1.00 88.50 92 MET A O 1
ATOM 788 N N . ARG A 1 93 ? 6.265 -1.190 -3.356 1.00 92.25 93 ARG A N 1
ATOM 789 C CA . ARG A 1 93 ? 6.393 -2.335 -4.275 1.00 92.25 93 ARG A CA 1
ATOM 790 C C . ARG A 1 93 ? 6.032 -1.982 -5.714 1.00 92.25 93 ARG A C 1
ATOM 792 O O . ARG A 1 93 ? 6.766 -2.347 -6.619 1.00 92.25 93 ARG A O 1
ATOM 799 N N . ILE A 1 94 ? 4.933 -1.253 -5.908 1.00 91.69 94 ILE A N 1
ATOM 800 C CA . ILE A 1 94 ? 4.509 -0.803 -7.240 1.00 91.69 94 ILE A CA 1
ATOM 801 C C . ILE A 1 94 ? 5.592 0.086 -7.856 1.00 91.69 94 ILE A C 1
ATOM 803 O O . ILE A 1 94 ? 6.000 -0.148 -8.984 1.00 91.69 94 ILE A O 1
ATOM 807 N N . SER A 1 95 ? 6.116 1.055 -7.099 1.00 91.81 95 SER A N 1
ATOM 808 C CA . SER A 1 95 ? 7.167 1.946 -7.600 1.00 91.81 95 SER A CA 1
ATOM 809 C C . SER A 1 95 ? 8.467 1.203 -7.928 1.00 91.81 95 SER A C 1
ATOM 811 O O . SER A 1 95 ? 9.142 1.563 -8.891 1.00 91.81 95 SER A O 1
ATOM 813 N N . GLU A 1 96 ? 8.831 0.182 -7.148 1.00 90.62 96 GLU A N 1
ATOM 814 C CA . GLU A 1 96 ? 9.985 -0.676 -7.435 1.00 90.62 96 GLU A CA 1
ATOM 815 C C . GLU A 1 96 ? 9.779 -1.482 -8.726 1.00 90.62 96 GLU A C 1
ATOM 817 O O . GLU A 1 96 ? 10.679 -1.528 -9.564 1.00 90.62 96 GLU A O 1
ATOM 822 N N . GLU A 1 97 ? 8.602 -2.086 -8.918 1.00 88.38 97 GLU A N 1
ATOM 823 C CA . GLU A 1 97 ? 8.256 -2.826 -10.140 1.00 88.38 97 GLU A CA 1
ATOM 824 C C . GLU A 1 97 ? 8.222 -1.916 -11.374 1.00 88.38 97 GLU A C 1
ATOM 826 O O . GLU A 1 97 ? 8.829 -2.249 -12.391 1.00 88.38 97 GLU A O 1
ATOM 831 N N . GLU A 1 98 ? 7.600 -0.740 -11.271 1.00 90.06 98 GLU A N 1
ATOM 832 C CA . GLU A 1 98 ? 7.600 0.281 -12.326 1.00 90.06 98 GLU A CA 1
ATOM 833 C C . GLU A 1 98 ? 9.029 0.720 -12.679 1.00 90.06 98 GLU A C 1
ATOM 835 O O . GLU A 1 98 ? 9.375 0.842 -13.855 1.00 90.06 98 GLU A O 1
ATOM 840 N N . GLY A 1 99 ? 9.890 0.902 -11.672 1.00 92.81 99 GLY A N 1
ATOM 841 C CA . GLY A 1 99 ? 11.300 1.233 -11.870 1.00 92.81 99 GLY A CA 1
ATOM 842 C C . GLY A 1 99 ? 12.078 0.127 -12.585 1.00 92.81 99 GLY A C 1
ATOM 843 O O . GLY A 1 99 ? 12.878 0.413 -13.477 1.00 92.81 99 GLY A O 1
ATOM 844 N N . ARG A 1 100 ? 11.826 -1.142 -12.239 1.00 93.00 100 ARG A N 1
ATOM 845 C CA . ARG A 1 100 ? 12.441 -2.293 -12.919 1.00 93.00 100 ARG A CA 1
ATOM 846 C C . ARG A 1 100 ? 11.997 -2.395 -14.372 1.00 93.00 100 ARG A C 1
ATOM 848 O O . ARG A 1 100 ? 12.849 -2.551 -15.241 1.00 93.00 100 ARG A O 1
ATOM 855 N N . LEU A 1 101 ? 10.697 -2.266 -14.621 1.00 92.56 101 LEU A N 1
ATOM 856 C CA . LEU A 1 101 ? 10.134 -2.330 -15.965 1.00 92.56 101 LEU A CA 1
ATOM 857 C C . LEU A 1 101 ? 10.691 -1.209 -16.849 1.00 92.56 101 LEU A C 1
ATOM 859 O O . LEU A 1 101 ? 11.097 -1.457 -17.980 1.00 92.56 101 LEU A O 1
ATOM 863 N N . LYS A 1 102 ? 10.782 0.012 -16.311 1.00 93.62 102 LYS A N 1
ATOM 864 C CA . LYS A 1 102 ? 11.365 1.151 -17.025 1.00 93.62 102 LYS A CA 1
ATOM 865 C C . LYS A 1 102 ? 12.832 0.916 -17.383 1.00 93.62 102 LYS A C 1
ATOM 867 O O . LYS A 1 102 ? 13.242 1.231 -18.495 1.00 93.62 102 LYS A O 1
ATOM 872 N N . LYS A 1 103 ? 13.616 0.339 -16.468 1.00 92.69 103 LYS A N 1
ATOM 873 C CA . LYS A 1 103 ? 15.024 0.017 -16.727 1.00 92.69 103 LYS A CA 1
ATOM 874 C C . LYS A 1 103 ? 15.175 -1.025 -17.837 1.00 92.69 103 LYS A C 1
ATOM 876 O O . LYS A 1 103 ? 16.007 -0.850 -18.716 1.00 92.69 103 LYS A O 1
ATOM 881 N N . GLU A 1 104 ? 14.348 -2.066 -17.838 1.00 92.88 104 GLU A N 1
ATOM 882 C CA . GLU A 1 104 ? 14.340 -3.080 -18.901 1.00 92.88 104 GLU A CA 1
ATOM 883 C C . GLU A 1 104 ? 13.908 -2.485 -20.255 1.00 92.88 104 GLU A C 1
ATOM 885 O O . GLU A 1 104 ? 14.496 -2.773 -21.300 1.00 92.88 104 GLU A O 1
ATOM 890 N N . GLU A 1 105 ? 12.927 -1.581 -20.254 1.00 91.94 105 GLU A N 1
ATOM 891 C CA . GLU A 1 105 ? 12.524 -0.843 -21.452 1.00 91.94 105 GLU A CA 1
ATOM 892 C C . GLU A 1 105 ? 13.658 0.055 -21.988 1.00 91.94 105 GLU A C 1
ATOM 894 O O . GLU A 1 105 ? 13.888 0.127 -23.196 1.00 91.94 105 GLU A O 1
ATOM 899 N N . GLU A 1 106 ? 14.396 0.732 -21.108 1.00 92.75 106 GLU A N 1
ATOM 900 C CA . GLU A 1 106 ? 15.559 1.546 -21.478 1.00 92.75 106 GLU A CA 1
ATOM 901 C C . GLU A 1 106 ? 16.711 0.682 -22.012 1.00 92.75 106 GLU A C 1
ATOM 903 O O . GLU A 1 106 ? 17.245 0.979 -23.082 1.00 92.75 106 GLU A O 1
ATOM 908 N N . GLU A 1 107 ? 17.040 -0.424 -21.340 1.00 93.25 107 GLU A N 1
ATOM 909 C CA . GLU A 1 107 ? 18.081 -1.369 -21.762 1.00 93.25 107 GLU A CA 1
ATOM 910 C C . GLU A 1 107 ? 17.758 -1.995 -23.123 1.00 93.25 107 GLU A C 1
ATOM 912 O O . GLU A 1 107 ? 18.621 -2.073 -23.999 1.00 93.25 107 GLU A O 1
ATOM 917 N N . THR A 1 108 ? 16.505 -2.396 -23.353 1.00 92.94 108 THR A N 1
ATOM 918 C CA . THR A 1 108 ? 16.083 -2.931 -24.655 1.00 92.94 108 THR A CA 1
ATOM 919 C C . THR A 1 108 ? 16.174 -1.868 -25.745 1.00 92.94 108 THR A C 1
ATOM 921 O O . THR A 1 108 ? 16.733 -2.140 -26.809 1.00 92.94 108 THR A O 1
ATOM 924 N N . LYS A 1 109 ? 15.704 -0.638 -25.497 1.00 93.75 109 LYS A N 1
ATOM 925 C CA . LYS A 1 109 ? 15.857 0.485 -26.440 1.00 93.75 109 LYS A CA 1
ATOM 926 C C . LYS A 1 109 ? 17.324 0.762 -26.760 1.00 93.75 109 LYS A C 1
ATOM 928 O O . LYS A 1 109 ? 17.661 0.956 -27.928 1.00 93.75 109 LYS A O 1
ATOM 933 N N . GLU A 1 110 ? 18.196 0.749 -25.757 1.00 93.38 110 GLU A N 1
ATOM 934 C CA . GLU A 1 110 ? 19.632 0.951 -25.940 1.00 93.38 110 GLU A CA 1
ATOM 935 C C . GLU A 1 110 ? 20.269 -0.198 -26.731 1.00 93.38 110 GLU A C 1
ATOM 937 O O . GLU A 1 110 ? 21.062 0.044 -27.638 1.00 93.38 110 GLU A O 1
ATOM 942 N N . MET A 1 111 ? 19.873 -1.444 -26.468 1.00 93.19 111 MET A N 1
ATOM 943 C CA . MET A 1 111 ? 20.297 -2.614 -27.241 1.00 93.19 111 MET A CA 1
ATOM 944 C C . MET A 1 111 ? 19.888 -2.507 -28.714 1.00 93.19 111 MET A C 1
ATOM 946 O O . MET A 1 111 ? 20.712 -2.747 -29.598 1.00 93.19 111 MET A O 1
ATOM 950 N N . TRP A 1 112 ? 18.649 -2.100 -29.002 1.00 92.12 112 TRP A N 1
ATOM 951 C CA . TRP A 1 112 ? 18.186 -1.870 -30.375 1.00 92.12 112 TRP A CA 1
ATOM 952 C C . TRP A 1 112 ? 18.926 -0.716 -31.049 1.00 92.12 112 TRP A C 1
ATOM 954 O O . TRP A 1 112 ? 19.257 -0.815 -32.231 1.00 92.12 112 TRP A O 1
ATOM 964 N N . LYS A 1 113 ? 19.215 0.356 -30.305 1.00 95.94 113 LYS A N 1
ATOM 965 C CA . LYS A 1 113 ? 20.003 1.491 -30.793 1.00 95.94 113 LYS A CA 1
ATOM 966 C C . LYS A 1 113 ? 21.432 1.064 -31.131 1.00 95.94 113 LYS A C 1
ATOM 968 O O . LYS A 1 113 ? 21.858 1.270 -32.259 1.00 95.94 113 LYS A O 1
ATOM 973 N N . ARG A 1 114 ? 22.113 0.366 -30.220 1.00 94.44 114 ARG A N 1
ATOM 974 C CA . ARG A 1 114 ? 23.467 -0.171 -30.423 1.00 94.44 114 ARG A CA 1
ATOM 975 C C . ARG A 1 114 ? 23.523 -1.146 -31.598 1.00 94.44 114 ARG A C 1
ATOM 977 O O . ARG A 1 114 ? 24.459 -1.103 -32.387 1.00 94.44 114 ARG A O 1
ATOM 984 N N . LYS A 1 115 ? 22.504 -2.001 -31.754 1.00 94.12 115 LYS A N 1
ATOM 985 C CA . LYS A 1 115 ? 22.395 -2.909 -32.905 1.00 94.12 115 LYS A CA 1
ATOM 986 C C . LYS A 1 115 ? 22.245 -2.140 -34.219 1.00 94.12 115 LYS A C 1
ATOM 988 O O . LYS A 1 115 ? 22.876 -2.512 -35.200 1.00 94.12 115 LYS A O 1
ATOM 993 N N . ARG A 1 116 ? 21.431 -1.080 -34.236 1.00 94.56 116 ARG A N 1
ATOM 994 C CA . ARG A 1 116 ? 21.248 -0.220 -35.412 1.00 94.56 116 ARG A CA 1
ATOM 995 C C . ARG A 1 116 ? 22.538 0.512 -35.777 1.00 94.56 116 ARG A C 1
ATOM 997 O O . ARG A 1 116 ? 22.938 0.450 -36.928 1.00 94.56 116 ARG A O 1
ATOM 1004 N N . GLU A 1 117 ? 23.191 1.139 -34.801 1.00 93.75 117 GLU A N 1
ATOM 1005 C CA . GLU A 1 117 ? 24.468 1.842 -34.992 1.00 93.75 117 GLU A CA 1
ATOM 1006 C C . GLU A 1 117 ? 25.559 0.892 -35.502 1.00 93.75 117 GLU A C 1
ATOM 1008 O O . GLU A 1 117 ? 26.311 1.237 -36.406 1.00 93.75 117 GLU A O 1
ATOM 1013 N N . HIS A 1 118 ? 25.622 -0.332 -34.970 1.00 93.62 118 HIS A N 1
ATOM 1014 C CA . HIS A 1 118 ? 26.544 -1.352 -35.462 1.00 93.62 118 HIS A CA 1
ATOM 1015 C C . HIS A 1 118 ? 26.243 -1.765 -36.913 1.00 93.62 118 HIS A C 1
ATOM 1017 O O . HIS A 1 118 ? 27.170 -1.916 -37.703 1.00 93.62 118 HIS A O 1
ATOM 1023 N N . GLU A 1 119 ? 24.970 -1.965 -37.273 1.00 91.69 119 GLU A N 1
ATOM 1024 C CA . GLU A 1 119 ? 24.569 -2.300 -38.649 1.00 91.69 119 GLU A CA 1
ATOM 1025 C C . GLU A 1 119 ? 24.913 -1.167 -39.627 1.00 91.69 119 GLU A C 1
ATOM 1027 O O . GLU A 1 119 ? 25.437 -1.418 -40.708 1.00 91.69 119 GLU A O 1
ATOM 1032 N N . GLU A 1 120 ? 24.684 0.083 -39.223 1.00 94.38 120 GLU A N 1
ATOM 1033 C CA . GLU A 1 120 ? 25.034 1.276 -39.996 1.00 94.38 120 GLU A CA 1
ATOM 1034 C C . GLU A 1 120 ? 26.549 1.367 -40.217 1.00 94.38 120 GLU A C 1
ATOM 1036 O O . GLU A 1 120 ? 26.997 1.422 -41.359 1.00 94.38 120 GLU A O 1
ATOM 1041 N N . GLN A 1 121 ? 27.355 1.239 -39.156 1.00 92.75 121 GLN A N 1
ATOM 1042 C CA . GLN A 1 121 ? 28.820 1.192 -39.262 1.00 92.75 121 GLN A CA 1
ATOM 1043 C C . GLN A 1 121 ? 29.309 0.014 -40.119 1.00 92.75 121 GLN A C 1
ATOM 1045 O O . GLN A 1 121 ? 30.311 0.120 -40.839 1.00 92.75 121 GLN A O 1
ATOM 1050 N N . TRP A 1 122 ? 28.624 -1.132 -40.048 1.00 91.75 122 TRP A N 1
ATOM 1051 C CA . TRP A 1 122 ? 28.918 -2.285 -40.888 1.00 91.75 122 TRP A CA 1
ATOM 1052 C C . TRP A 1 122 ? 28.638 -1.975 -42.360 1.00 91.75 122 TRP A C 1
ATOM 1054 O O . TRP A 1 122 ? 29.505 -2.245 -43.190 1.00 91.75 122 TRP A O 1
ATOM 1064 N N . GLU A 1 123 ? 27.505 -1.380 -42.717 1.00 91.62 123 GLU A N 1
ATOM 1065 C CA . GLU A 1 123 ? 27.233 -1.009 -44.111 1.00 91.62 123 GLU A CA 1
ATOM 1066 C C . GLU A 1 123 ? 28.127 0.140 -44.600 1.00 91.62 123 GLU A C 1
ATOM 1068 O O . GLU A 1 123 ? 28.643 0.058 -45.711 1.00 91.62 123 GLU A O 1
ATOM 1073 N N . GLU A 1 124 ? 28.433 1.148 -43.781 1.00 92.62 124 GLU A N 1
ATOM 1074 C CA . GLU A 1 124 ? 29.357 2.231 -44.158 1.00 92.62 124 GLU A CA 1
ATOM 1075 C C . GLU A 1 124 ? 30.755 1.705 -44.501 1.00 92.62 124 GLU A C 1
ATOM 1077 O O . GLU A 1 124 ? 31.363 2.076 -45.506 1.00 92.62 124 GLU A O 1
ATOM 1082 N N . THR A 1 125 ? 31.276 0.777 -43.697 1.00 91.81 125 THR A N 1
ATOM 1083 C CA . THR A 1 125 ? 32.597 0.185 -43.947 1.00 91.81 125 THR A CA 1
ATOM 1084 C C . THR A 1 125 ? 32.568 -0.928 -45.007 1.00 91.81 125 THR A C 1
ATOM 1086 O O . THR A 1 125 ? 33.604 -1.534 -45.297 1.00 91.81 125 THR A O 1
ATOM 1089 N N . ARG A 1 126 ? 31.416 -1.205 -45.639 1.00 91.19 126 ARG A N 1
ATOM 1090 C CA . ARG A 1 126 ? 31.253 -2.250 -46.663 1.00 91.19 126 ARG A CA 1
ATOM 1091 C C . ARG A 1 126 ? 32.163 -2.047 -47.860 1.00 91.19 126 ARG A C 1
ATOM 1093 O O . ARG A 1 126 ? 32.856 -2.991 -48.231 1.00 91.19 126 ARG A O 1
ATOM 1100 N N . ASP A 1 127 ? 32.194 -0.857 -48.446 1.00 90.50 127 ASP A N 1
ATOM 1101 C CA . ASP A 1 127 ? 32.982 -0.608 -49.658 1.00 90.50 127 ASP A CA 1
ATOM 1102 C C . ASP A 1 127 ? 34.480 -0.738 -49.392 1.00 90.50 127 ASP A C 1
ATOM 1104 O O . ASP A 1 127 ? 35.202 -1.347 -50.183 1.00 90.50 127 ASP A O 1
ATOM 1108 N N . GLN A 1 128 ? 34.942 -0.280 -48.226 1.00 90.56 128 GLN A N 1
ATOM 1109 C C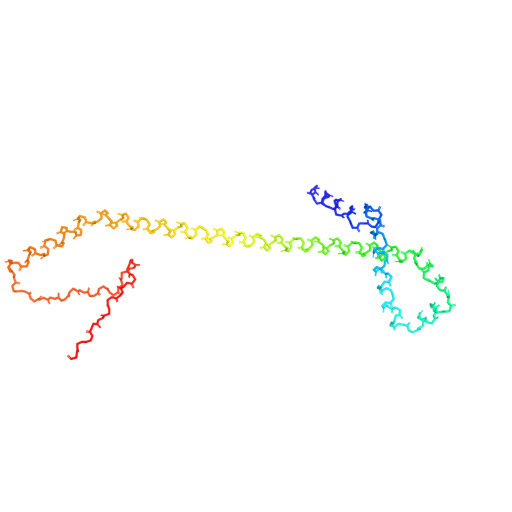A . GLN A 1 128 ? 36.322 -0.481 -47.783 1.00 90.56 128 GLN A CA 1
ATOM 1110 C C . GLN A 1 128 ? 36.642 -1.969 -47.595 1.00 90.56 128 GLN A C 1
ATOM 1112 O O . GLN A 1 128 ? 37.665 -2.448 -48.092 1.00 90.56 128 GLN A O 1
ATOM 1117 N N . ARG A 1 129 ? 35.757 -2.732 -46.932 1.00 90.88 129 ARG A N 1
ATOM 1118 C CA . ARG A 1 129 ? 35.928 -4.186 -46.762 1.00 90.88 129 ARG A CA 1
ATOM 1119 C C . ARG A 1 129 ? 35.923 -4.922 -48.103 1.00 90.88 129 ARG A C 1
ATOM 1121 O O . ARG A 1 129 ? 36.768 -5.785 -48.329 1.00 90.88 129 ARG A O 1
ATOM 1128 N N . VAL A 1 130 ? 35.001 -4.579 -49.002 1.00 90.19 130 VAL A N 1
ATOM 1129 C CA . VAL A 1 130 ? 34.884 -5.172 -50.341 1.00 90.19 130 VAL A CA 1
ATOM 1130 C C . VAL A 1 130 ? 36.097 -4.817 -51.198 1.00 90.19 130 VAL A C 1
ATOM 1132 O O . VAL A 1 130 ? 36.622 -5.700 -51.874 1.00 90.19 130 VAL A O 1
ATOM 1135 N N . SER A 1 131 ? 36.578 -3.571 -51.161 1.00 88.19 131 SER A N 1
ATOM 1136 C CA . SER A 1 131 ? 37.799 -3.165 -51.864 1.00 88.19 131 SER A CA 1
ATOM 1137 C C . SER A 1 131 ? 39.007 -3.939 -51.345 1.00 88.19 131 SER A C 1
ATOM 1139 O O . SER A 1 131 ? 39.704 -4.567 -52.136 1.00 88.19 131 SER A O 1
ATOM 1141 N N . SER A 1 132 ? 39.191 -4.006 -50.021 1.00 87.75 132 SER A N 1
ATOM 1142 C CA . SER A 1 132 ? 40.267 -4.783 -49.394 1.00 87.75 132 SER A CA 1
ATOM 1143 C C . SER A 1 132 ? 40.229 -6.263 -49.804 1.00 87.75 132 SER A C 1
ATOM 1145 O O . SER A 1 132 ? 41.264 -6.838 -50.145 1.00 87.75 132 SER A O 1
ATOM 1147 N N . TRP A 1 133 ? 39.038 -6.873 -49.864 1.00 85.44 133 TRP A N 1
ATOM 1148 C CA . TRP A 1 133 ? 38.870 -8.247 -50.346 1.00 85.44 133 TRP A CA 1
ATOM 1149 C C . TRP A 1 133 ? 39.201 -8.404 -51.838 1.00 85.44 133 TRP A C 1
ATOM 1151 O O . TRP A 1 133 ? 39.879 -9.355 -52.235 1.00 85.44 133 TRP A O 1
ATOM 1161 N N . ARG A 1 134 ? 38.762 -7.463 -52.685 1.00 87.06 134 ARG A N 1
ATOM 1162 C CA . ARG A 1 134 ? 39.098 -7.451 -54.119 1.00 87.06 134 ARG A CA 1
ATOM 1163 C C . ARG A 1 134 ? 40.605 -7.320 -54.336 1.00 87.06 134 ARG A C 1
ATOM 1165 O O . ARG A 1 134 ? 41.141 -8.005 -55.204 1.00 87.06 134 ARG A O 1
ATOM 1172 N N . ASP A 1 135 ? 41.285 -6.488 -53.557 1.00 84.81 135 ASP A N 1
ATOM 1173 C CA . ASP A 1 135 ? 42.733 -6.289 -53.649 1.00 84.81 135 ASP A CA 1
ATOM 1174 C C . ASP A 1 135 ? 43.513 -7.515 -53.160 1.00 84.81 135 ASP A C 1
ATOM 1176 O O . ASP A 1 135 ? 44.489 -7.920 -53.798 1.00 84.81 135 ASP A O 1
ATOM 1180 N N . PHE A 1 136 ? 43.036 -8.187 -52.106 1.00 82.44 136 PHE A N 1
ATOM 1181 C CA . PHE A 1 136 ? 43.562 -9.488 -51.679 1.00 82.44 136 PHE A CA 1
ATOM 1182 C C . PHE A 1 136 ? 43.456 -10.543 -52.796 1.00 82.44 136 PHE A C 1
ATOM 1184 O O . PHE A 1 136 ? 44.429 -11.222 -53.119 1.00 82.44 136 PHE A O 1
ATOM 1191 N N . MET A 1 137 ? 42.307 -10.629 -53.474 1.00 81.19 137 MET A N 1
ATOM 1192 C CA . MET A 1 137 ? 42.128 -11.551 -54.605 1.00 81.19 137 MET A CA 1
ATOM 1193 C C . MET A 1 137 ? 42.998 -11.185 -55.822 1.00 81.19 137 MET A C 1
ATOM 1195 O O . MET A 1 137 ? 43.508 -12.074 -56.506 1.00 81.19 137 MET A O 1
ATOM 1199 N N . LYS A 1 138 ? 43.210 -9.890 -56.098 1.00 76.50 138 LYS A N 1
ATOM 1200 C CA . LYS A 1 138 ? 44.077 -9.415 -57.196 1.00 76.50 138 LYS A CA 1
ATOM 1201 C C . LYS A 1 138 ? 45.566 -9.657 -56.925 1.00 76.50 138 LYS A C 1
ATOM 1203 O O . LYS A 1 138 ? 46.311 -9.982 -57.849 1.00 76.50 138 LYS A O 1
ATOM 1208 N N . THR A 1 139 ? 46.005 -9.527 -55.674 1.00 62.28 139 THR A N 1
ATOM 1209 C CA . THR A 1 139 ? 47.403 -9.771 -55.269 1.00 62.28 139 THR A CA 1
ATOM 1210 C C . THR A 1 139 ? 47.786 -11.255 -55.293 1.00 62.28 139 THR A C 1
ATOM 1212 O O . THR A 1 139 ? 48.970 -11.574 -55.366 1.00 62.28 139 THR A O 1
ATOM 1215 N N . GLY A 1 140 ? 46.813 -12.169 -55.394 1.00 57.69 140 GLY A N 1
ATOM 1216 C CA . GLY A 1 140 ? 47.038 -13.608 -55.578 1.00 57.69 140 GLY A CA 1
ATOM 1217 C C . GLY A 1 140 ? 47.703 -14.034 -56.901 1.00 57.69 140 GLY A C 1
ATOM 1218 O O . GLY A 1 140 ? 48.009 -15.214 -57.054 1.00 57.69 140 GLY A O 1
ATOM 1219 N N . LYS A 1 141 ? 47.949 -13.123 -57.863 1.00 54.88 141 LYS A N 1
ATOM 1220 C CA . LYS A 1 141 ? 48.566 -13.458 -59.170 1.00 54.88 141 LYS A CA 1
ATOM 1221 C C . LYS A 1 141 ? 49.896 -12.765 -59.512 1.00 54.88 141 LYS A C 1
ATOM 1223 O O . LYS A 1 141 ? 50.455 -13.069 -60.564 1.00 54.88 141 LYS A O 1
ATOM 1228 N N . LYS A 1 142 ? 50.466 -11.896 -58.667 1.00 52.94 142 LYS A N 1
ATOM 1229 C CA . LYS A 1 142 ? 51.824 -11.342 -58.883 1.00 52.94 142 LYS A CA 1
ATOM 1230 C C . LYS A 1 142 ? 52.647 -11.444 -57.602 1.00 52.94 142 LYS A C 1
ATOM 1232 O O . LYS A 1 142 ? 52.296 -10.871 -56.581 1.00 52.94 142 LYS A O 1
ATOM 1237 N N . GLY A 1 143 ? 53.697 -12.260 -57.671 1.00 54.19 143 GLY A N 1
ATOM 1238 C CA . GLY A 1 143 ? 54.308 -12.925 -56.525 1.00 54.19 143 GLY A CA 1
ATOM 1239 C C . GLY A 1 143 ? 55.191 -12.079 -55.611 1.00 54.19 143 GLY A C 1
ATOM 1240 O O . GLY A 1 143 ? 55.695 -11.029 -55.992 1.00 54.19 143 GLY A O 1
ATOM 1241 N N . LYS A 1 144 ? 55.474 -12.653 -54.436 1.00 44.56 144 LYS A N 1
ATOM 1242 C CA . LYS A 1 144 ? 56.803 -12.679 -53.812 1.00 44.56 144 LYS A CA 1
ATOM 1243 C C . LYS A 1 144 ? 56.908 -13.930 -52.937 1.00 44.56 144 LYS A C 1
ATOM 1245 O O . LYS A 1 144 ? 56.064 -14.177 -52.084 1.00 44.56 144 LYS A O 1
ATOM 1250 N N . LYS A 1 145 ? 57.951 -14.724 -53.183 1.00 47.72 145 LYS A N 1
ATOM 1251 C CA . LYS A 1 145 ? 58.386 -15.865 -52.372 1.00 47.72 145 LYS A CA 1
ATOM 1252 C C . LYS A 1 145 ? 58.894 -15.312 -51.034 1.00 47.72 145 LYS A C 1
ATOM 1254 O O . LYS A 1 145 ? 60.071 -15.011 -50.890 1.00 47.72 145 LYS A O 1
ATOM 1259 N N . GLY A 1 146 ? 57.974 -15.074 -50.110 1.00 49.38 146 GLY A N 1
ATOM 1260 C CA . GLY A 1 146 ? 58.234 -14.655 -48.740 1.00 49.38 146 GLY A CA 1
ATOM 1261 C C . GLY A 1 146 ? 57.289 -15.437 -47.843 1.00 49.38 146 GLY A C 1
ATOM 1262 O O . GLY A 1 146 ? 56.083 -15.418 -48.061 1.00 49.38 146 GLY A O 1
ATOM 1263 N N . GLU A 1 147 ? 57.872 -16.188 -46.919 1.00 52.22 147 GLU A N 1
ATOM 1264 C CA . GLU A 1 147 ? 57.242 -17.051 -45.922 1.00 52.22 147 GLU A CA 1
ATOM 1265 C C . GLU A 1 147 ? 55.859 -16.539 -45.469 1.00 52.22 147 GLU A C 1
ATOM 1267 O O . GLU A 1 147 ? 55.739 -15.460 -44.883 1.00 52.22 147 GLU A O 1
ATOM 1272 N N . ILE A 1 148 ? 54.802 -17.300 -45.779 1.00 52.09 148 ILE A N 1
ATOM 1273 C CA . ILE A 1 148 ? 53.419 -16.988 -45.396 1.00 52.09 148 ILE A CA 1
ATOM 1274 C C . ILE A 1 148 ? 53.339 -17.091 -43.872 1.00 52.09 148 ILE A C 1
ATOM 1276 O O . ILE A 1 148 ? 53.097 -18.165 -43.321 1.00 52.09 148 ILE A O 1
ATOM 1280 N N . ARG A 1 149 ? 53.567 -15.980 -43.168 1.00 56.94 149 ARG A N 1
ATOM 1281 C CA . ARG A 1 149 ? 53.296 -15.915 -41.733 1.00 56.94 149 ARG A CA 1
ATOM 1282 C C . ARG A 1 149 ? 51.778 -15.916 -41.551 1.00 56.94 149 ARG A C 1
ATOM 1284 O O . ARG A 1 149 ? 51.122 -15.024 -42.095 1.00 56.94 149 ARG A O 1
ATOM 1291 N N . PRO A 1 150 ? 51.203 -16.893 -40.827 1.00 58.59 150 PRO A N 1
ATOM 1292 C CA . PRO A 1 150 ? 49.772 -16.906 -40.580 1.00 58.59 150 PRO A CA 1
ATOM 1293 C C . PRO A 1 150 ? 49.376 -15.592 -39.889 1.00 58.59 150 PRO A C 1
ATOM 1295 O O . PRO A 1 150 ? 50.101 -15.139 -38.992 1.00 58.59 150 PRO A O 1
ATOM 1298 N N . PRO A 1 151 ? 48.263 -14.954 -40.299 1.00 60.44 151 PRO A N 1
ATOM 1299 C CA . PRO A 1 151 ? 47.731 -13.795 -39.596 1.00 60.44 151 PRO A CA 1
ATOM 1300 C C . PRO A 1 151 ? 47.652 -14.101 -38.099 1.00 60.44 151 PRO A C 1
ATOM 1302 O O . PRO A 1 151 ? 47.157 -15.163 -37.717 1.00 60.44 151 PRO A O 1
ATOM 1305 N N . LYS A 1 152 ? 48.170 -13.202 -37.248 1.00 57.25 152 LYS A N 1
ATOM 1306 C CA . LYS A 1 152 ? 48.081 -13.377 -35.792 1.00 57.25 152 LYS A CA 1
ATOM 1307 C C . LYS A 1 152 ? 46.610 -13.566 -35.431 1.00 57.25 152 LYS A C 1
ATOM 1309 O O . LYS A 1 152 ? 45.793 -12.699 -35.745 1.00 57.25 152 LYS A O 1
ATOM 1314 N N . LEU A 1 153 ? 46.295 -14.702 -34.809 1.00 56.53 153 LEU A N 1
ATOM 1315 C CA . LEU A 1 153 ? 44.957 -15.016 -34.330 1.00 56.53 153 LEU A CA 1
ATOM 1316 C C . LEU A 1 153 ? 44.534 -13.891 -33.382 1.00 56.53 153 LEU A C 1
ATOM 1318 O O . LEU A 1 153 ? 45.092 -13.755 -32.294 1.00 56.53 153 LEU A O 1
ATOM 1322 N N . LYS A 1 154 ? 43.594 -13.048 -33.816 1.00 54.53 154 LYS A N 1
ATOM 1323 C CA . LYS A 1 154 ? 42.943 -12.091 -32.926 1.00 54.53 154 LYS A CA 1
ATOM 1324 C C . LYS A 1 154 ? 42.001 -12.916 -32.059 1.00 54.53 154 LYS A C 1
ATOM 1326 O O . LYS A 1 154 ? 40.915 -13.275 -32.497 1.00 54.53 154 LYS A O 1
ATOM 1331 N N . THR A 1 155 ? 42.482 -13.318 -30.889 1.00 54.47 155 THR A N 1
ATOM 1332 C CA . THR A 1 155 ? 41.735 -14.161 -29.948 1.00 54.47 155 THR A CA 1
ATOM 1333 C C . THR A 1 155 ? 40.541 -13.438 -29.340 1.00 54.47 155 THR A C 1
ATOM 1335 O O . THR A 1 155 ? 39.623 -14.103 -28.875 1.00 54.47 155 THR A O 1
ATOM 1338 N N . GLU A 1 156 ? 40.515 -12.106 -29.395 1.00 46.66 156 GLU A N 1
ATOM 1339 C CA . GLU A 1 156 ? 39.431 -11.297 -28.850 1.00 46.66 156 GLU A CA 1
ATOM 1340 C C . GLU A 1 156 ? 39.121 -10.139 -29.808 1.00 46.66 156 GLU A C 1
ATOM 1342 O O . GLU A 1 156 ? 39.946 -9.255 -30.043 1.00 46.66 156 GLU A O 1
ATOM 1347 N N . ASP A 1 157 ? 37.933 -10.187 -30.406 1.00 51.19 157 ASP A N 1
ATOM 1348 C CA . ASP A 1 157 ? 37.290 -9.059 -31.072 1.00 51.19 157 ASP A CA 1
ATOM 1349 C C . ASP A 1 157 ? 36.089 -8.683 -30.190 1.00 51.19 157 ASP A C 1
ATOM 1351 O O . ASP A 1 157 ? 35.125 -9.451 -30.140 1.00 51.19 157 ASP A O 1
ATOM 1355 N N . PRO A 1 158 ? 36.134 -7.552 -29.461 1.00 57.47 158 PRO A N 1
ATOM 1356 C CA . PRO A 1 158 ? 35.069 -7.157 -28.537 1.00 57.47 158 PRO A CA 1
ATOM 1357 C C . PRO A 1 158 ? 33.679 -7.056 -29.184 1.00 57.47 158 PRO A C 1
ATOM 1359 O O . PRO A 1 158 ? 32.679 -7.125 -28.476 1.00 57.47 158 PRO A O 1
ATOM 1362 N N . ASN A 1 159 ? 33.609 -6.928 -30.517 1.00 61.25 159 ASN A N 1
ATOM 1363 C CA . ASN A 1 159 ? 32.370 -6.790 -31.283 1.00 61.25 159 ASN A CA 1
ATOM 1364 C C . ASN A 1 159 ? 31.991 -8.046 -32.091 1.00 61.25 159 ASN A C 1
ATOM 1366 O O . ASN A 1 159 ? 31.012 -8.023 -32.838 1.00 61.25 159 ASN A O 1
ATOM 1370 N N . ARG A 1 160 ? 32.711 -9.168 -31.950 1.00 53.66 160 ARG A N 1
ATOM 1371 C CA . ARG A 1 160 ? 32.334 -10.451 -32.568 1.00 53.66 160 ARG A CA 1
ATOM 1372 C C . ARG A 1 160 ? 32.304 -11.565 -31.525 1.00 53.66 160 ARG A C 1
ATOM 1374 O O . ARG A 1 160 ? 33.330 -11.962 -30.994 1.00 53.66 160 ARG A O 1
ATOM 1381 N N . SER A 1 161 ? 31.126 -12.156 -31.310 1.00 50.09 161 SER A N 1
ATOM 1382 C CA . SER A 1 161 ? 30.935 -13.309 -30.409 1.00 50.09 161 SER A CA 1
ATOM 1383 C C . SER A 1 161 ? 31.599 -14.607 -30.893 1.00 50.09 161 SER A C 1
ATOM 1385 O O . SER A 1 161 ? 31.615 -15.603 -30.169 1.00 50.09 161 SER A O 1
ATOM 1387 N N . TYR A 1 162 ? 32.145 -14.627 -32.113 1.00 48.06 162 TYR A N 1
ATOM 1388 C CA . TYR A 1 162 ? 32.784 -15.808 -32.676 1.00 48.06 162 TYR A CA 1
ATOM 1389 C C . TYR A 1 162 ? 34.302 -15.775 -32.481 1.00 48.06 162 TYR A C 1
ATOM 1391 O O . TYR A 1 162 ? 35.047 -15.221 -33.289 1.00 48.06 162 TYR A O 1
ATOM 1399 N N . VAL A 1 163 ? 34.757 -16.433 -31.415 1.00 53.16 163 VAL A N 1
ATOM 1400 C CA . VAL A 1 163 ? 36.170 -16.763 -31.205 1.00 53.16 163 VAL A CA 1
ATOM 1401 C C . VAL A 1 163 ? 36.533 -17.926 -32.132 1.00 53.16 163 VAL A C 1
ATOM 1403 O O . VAL A 1 163 ? 36.090 -19.060 -31.928 1.00 53.16 163 VAL A O 1
ATOM 1406 N N . GLN A 1 164 ? 37.348 -17.665 -33.157 1.00 48.59 164 GLN A N 1
ATOM 1407 C CA . GLN A 1 164 ? 37.935 -18.718 -33.989 1.00 48.59 164 GLN A CA 1
ATOM 1408 C C . GLN A 1 164 ? 38.852 -19.586 -33.114 1.00 48.59 164 GLN A C 1
ATOM 1410 O O . GLN A 1 164 ? 39.937 -19.163 -32.715 1.00 48.59 164 GLN A O 1
ATOM 1415 N N . ARG A 1 165 ? 38.416 -20.806 -32.783 1.00 47.44 165 ARG A N 1
ATOM 1416 C CA . ARG A 1 165 ? 39.238 -21.746 -32.010 1.00 47.44 165 ARG A CA 1
ATOM 1417 C C . ARG A 1 165 ? 40.346 -22.316 -32.902 1.00 47.44 165 ARG A C 1
ATOM 1419 O O . ARG A 1 165 ? 40.060 -22.693 -34.041 1.00 47.44 165 ARG A O 1
ATOM 1426 N N . PRO A 1 166 ? 41.594 -22.415 -32.410 1.00 51.59 166 PRO A N 1
ATOM 1427 C CA . PRO A 1 166 ? 42.670 -23.022 -33.177 1.00 51.59 166 PRO A CA 1
ATOM 1428 C C . PRO A 1 166 ? 42.342 -24.493 -33.452 1.00 51.59 166 PRO A C 1
ATOM 1430 O O . PRO A 1 166 ? 42.064 -25.271 -32.537 1.00 51.59 166 PRO A O 1
ATOM 1433 N N . VAL A 1 167 ? 42.351 -24.866 -34.732 1.00 51.84 167 VAL A N 1
ATOM 1434 C CA . VAL A 1 167 ? 42.099 -26.239 -35.178 1.00 51.84 167 VAL A CA 1
ATOM 1435 C C . VAL A 1 167 ? 43.331 -27.077 -34.829 1.00 51.84 167 VAL A C 1
ATOM 1437 O O . VAL A 1 167 ? 44.420 -26.803 -35.337 1.00 51.84 167 VAL A O 1
ATOM 1440 N N . LYS A 1 168 ? 43.191 -28.078 -33.947 1.00 45.62 168 LYS A N 1
ATOM 1441 C CA . LYS A 1 168 ? 44.270 -29.041 -33.674 1.00 45.62 168 LYS A CA 1
ATOM 1442 C C . LYS A 1 168 ? 44.543 -29.830 -34.956 1.00 45.62 168 LYS A C 1
ATOM 1444 O O . LYS A 1 168 ? 43.673 -30.568 -35.410 1.00 45.62 168 LYS A O 1
ATOM 1449 N N . ARG A 1 169 ? 45.727 -29.656 -35.546 1.00 44.53 169 ARG A N 1
ATOM 1450 C CA . ARG A 1 169 ? 46.230 -30.562 -36.586 1.00 44.53 169 ARG A CA 1
ATOM 1451 C C . ARG A 1 169 ? 46.756 -31.817 -35.888 1.00 44.53 169 ARG A C 1
ATOM 1453 O O . ARG A 1 169 ? 47.566 -31.681 -34.973 1.00 44.53 169 ARG A O 1
ATOM 1460 N N . GLY A 1 170 ? 46.206 -32.972 -36.258 1.00 43.53 170 GLY A N 1
ATOM 1461 C CA . GLY A 1 170 ? 46.756 -34.286 -35.917 1.00 43.53 170 GLY A CA 1
ATOM 1462 C C . GLY A 1 170 ? 47.996 -34.604 -36.735 1.00 43.53 170 GLY A C 1
ATOM 1463 O O . GLY A 1 170 ? 48.215 -33.907 -37.756 1.00 43.53 170 GLY A O 1
#

Organism: Cocos nucifera (NCBI:txid13894)

pLDDT: mean 77.55, std 14.16, range [43.53, 95.94]

Secondary structure (DSSP, 8-state):
-HHHHHHHHHHHHHH-TTT--STTHHHHHHHHHHHHHHHHHTT-HHHHHHHHHTTTHHHHHHHTSHHHHHHHHHHHHHHHHHHHHHHHHHHHHHHHHHHHHHHHHHHHHHHHHHHHHHHHHHHHTHHHHHHHHHHHHHHTTS------PPPP-----TT-S---PPP---

Foldseek 3Di:
DVVVVVVCVVLCCCQPLVNPPDPCNVVVLLVVLVVVVVVVVVVPPVSVVVCVVVVNVVVVVVCVDVVSVVVSVVVSVVVSVVVVVVVVVVVVVVVVVVVVVVVVVVVVVVVVVVVVVVVVVVVVCVVVVVVVVVVVVVQVPDDDPDDPDDDPQPQDDPPDPDRDDDDDDD